Protein AF-A0A2T7PNU2-F1 (afdb_monomer_lite)

InterPro domains:
  IPR025714 Methyltransferase domain [PF13383] (5-111)
  IPR026913 Probable methyltransferase-like protein 24 [PTHR32026] (2-110)

pLDDT: mean 78.38, std 17.33, range [32.5, 96.31]

Organism: Pomacea canaliculata (NCBI:txid400727)

Sequence (119 aa):
MGNWLVCFDDNLVPQNNCLVYSFGIDYDFRFADAMAAIGCTVYSFDPSMLDTADHKRGDRVFFKRIGISDNDDDYFVPSVDEYDEQRPAVNGWPKRRLQTILDLLGHRKVRTTVTCTDL

Radius of gyration: 14.64 Å; chains: 1; bounding box: 34×33×43 Å

Structure (mmCIF, N/CA/C/O backbone):
data_AF-A0A2T7PNU2-F1
#
_entry.id   AF-A0A2T7PNU2-F1
#
loop_
_atom_site.group_PDB
_atom_site.id
_atom_site.type_symbol
_atom_site.label_atom_id
_atom_site.label_alt_id
_atom_site.label_comp_id
_atom_site.label_asym_id
_atom_site.label_entity_id
_atom_site.label_seq_id
_atom_site.pdbx_PDB_ins_code
_atom_site.Cartn_x
_atom_site.Cartn_y
_atom_site.Cartn_z
_atom_site.occupancy
_atom_site.B_iso_or_equiv
_atom_site.auth_seq_id
_atom_site.auth_comp_id
_atom_site.auth_asym_id
_atom_site.auth_atom_id
_atom_site.pdbx_PDB_model_num
ATOM 1 N N . MET A 1 1 ? 4.154 -18.481 1.451 1.00 32.50 1 MET A N 1
ATOM 2 C CA . MET A 1 1 ? 3.067 -18.933 2.362 1.00 32.50 1 MET A CA 1
ATOM 3 C C . MET A 1 1 ? 3.319 -18.347 3.754 1.00 32.50 1 MET A C 1
ATOM 5 O O . MET A 1 1 ? 4.088 -18.935 4.503 1.00 32.50 1 MET A O 1
ATOM 9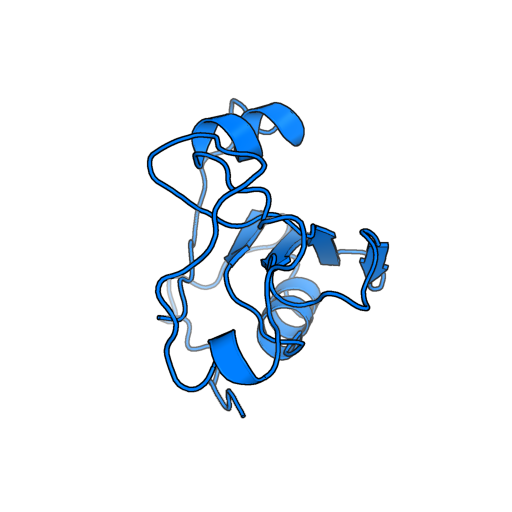 N N . GLY A 1 2 ? 2.730 -17.197 4.106 1.00 36.25 2 GLY A N 1
ATOM 10 C CA . GLY A 1 2 ? 2.990 -16.506 5.384 1.00 36.25 2 GLY A CA 1
ATOM 11 C C . GLY A 1 2 ? 1.991 -16.870 6.483 1.00 36.25 2 GLY A C 1
ATOM 12 O O . GLY A 1 2 ? 1.013 -16.169 6.694 1.00 36.25 2 GLY A O 1
ATOM 13 N N . ASN A 1 3 ? 2.123 -18.021 7.145 1.00 37.25 3 ASN A N 1
ATOM 14 C CA . ASN A 1 3 ? 1.156 -18.463 8.164 1.00 37.25 3 ASN A CA 1
ATOM 15 C C . ASN A 1 3 ? 1.449 -17.854 9.548 1.00 37.25 3 ASN A C 1
ATOM 17 O O . ASN A 1 3 ? 1.756 -18.577 10.493 1.00 37.25 3 ASN A O 1
ATOM 21 N N . TRP A 1 4 ? 1.381 -16.528 9.660 1.00 50.06 4 TRP A N 1
ATOM 22 C CA . TRP A 1 4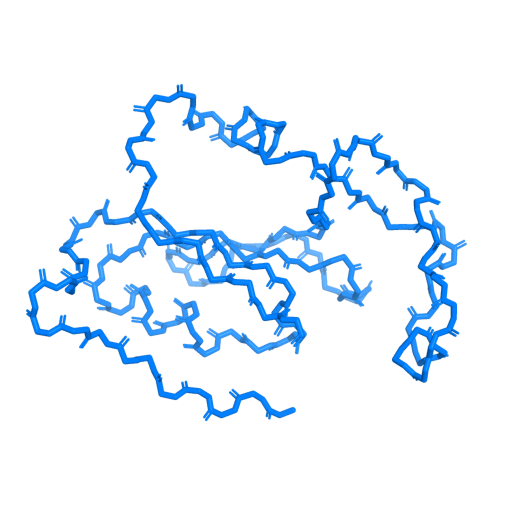 ? 1.640 -15.831 10.918 1.00 50.06 4 TRP A CA 1
ATOM 23 C C . TRP A 1 4 ? 0.340 -15.624 11.696 1.00 50.06 4 TRP A C 1
ATOM 25 O O . TRP A 1 4 ? -0.571 -14.922 11.255 1.00 50.06 4 TRP A O 1
ATOM 35 N N . LEU A 1 5 ? 0.248 -16.259 12.868 1.00 49.66 5 LEU A N 1
ATOM 36 C CA . LEU A 1 5 ? -0.734 -15.880 13.879 1.00 49.66 5 LEU A CA 1
ATOM 37 C C . LEU A 1 5 ? -0.442 -14.435 14.278 1.00 49.66 5 LEU A C 1
ATOM 39 O O . LEU A 1 5 ? 0.674 -14.119 14.687 1.00 49.66 5 LEU A O 1
ATOM 43 N N . VAL A 1 6 ? -1.439 -13.562 14.147 1.00 56.44 6 VAL A N 1
ATOM 44 C CA . VAL A 1 6 ? -1.345 -12.201 14.671 1.00 56.44 6 VAL A CA 1
ATOM 45 C C . VAL A 1 6 ? -1.330 -12.301 16.194 1.00 56.44 6 VAL A C 1
ATOM 47 O O . VAL A 1 6 ? -2.374 -12.420 16.831 1.00 56.44 6 VAL A O 1
ATOM 50 N N . CYS A 1 7 ? -0.133 -12.338 16.770 1.00 56.94 7 CYS A N 1
ATOM 51 C CA . CYS A 1 7 ? 0.064 -12.347 18.209 1.00 56.94 7 CYS A CA 1
ATOM 52 C C . CYS A 1 7 ? 0.066 -10.903 18.704 1.00 56.94 7 CYS A C 1
ATOM 54 O O . CYS A 1 7 ? 0.947 -10.118 18.356 1.00 56.94 7 CYS A O 1
ATOM 56 N N . PHE A 1 8 ? -0.916 -10.562 19.528 1.00 59.12 8 PHE A N 1
ATOM 57 C CA . PHE A 1 8 ? -0.878 -9.352 20.334 1.00 59.12 8 PHE A CA 1
ATOM 58 C C . PHE A 1 8 ? -0.526 -9.761 21.756 1.00 59.12 8 PHE A C 1
ATOM 60 O O . PHE A 1 8 ? -1.130 -10.695 22.282 1.00 59.12 8 PHE A O 1
ATOM 67 N N . ASP A 1 9 ? 0.398 -9.053 22.396 1.00 56.34 9 ASP A N 1
ATOM 68 C CA . ASP A 1 9 ? 0.477 -9.123 23.852 1.00 56.34 9 ASP A CA 1
ATOM 69 C C . ASP A 1 9 ? -0.845 -8.593 24.430 1.00 56.34 9 ASP A C 1
ATOM 71 O O . ASP A 1 9 ? -1.392 -7.614 23.912 1.00 56.34 9 ASP A O 1
ATOM 75 N N . ASP A 1 10 ? -1.354 -9.200 25.506 1.00 54.41 10 ASP A N 1
ATOM 76 C CA . ASP A 1 10 ? -2.696 -8.930 26.062 1.00 54.41 10 ASP A CA 1
ATOM 77 C C . ASP A 1 10 ? -2.980 -7.436 26.341 1.00 54.41 10 ASP A C 1
ATOM 79 O O . ASP A 1 10 ? -4.129 -6.998 26.341 1.00 54.41 10 ASP A O 1
ATOM 83 N N . ASN A 1 11 ? -1.932 -6.628 26.538 1.00 55.88 11 ASN A N 1
ATOM 84 C CA . ASN A 1 11 ? -2.018 -5.187 26.806 1.00 55.88 11 ASN A CA 1
ATOM 85 C C . ASN A 1 11 ? -1.745 -4.290 25.582 1.00 55.88 11 ASN A C 1
ATOM 87 O O . ASN A 1 11 ? -1.774 -3.065 25.704 1.00 55.88 11 ASN A O 1
ATOM 91 N N . LEU A 1 12 ? -1.447 -4.873 24.420 1.00 60.03 12 LEU A N 1
ATOM 92 C CA . LEU A 1 12 ? -1.071 -4.175 23.186 1.00 60.03 12 LEU A CA 1
ATOM 93 C C . LEU A 1 12 ? -2.055 -4.419 22.037 1.00 60.03 12 LEU A C 1
ATOM 95 O O . LEU A 1 12 ? -1.781 -4.008 20.910 1.00 60.03 12 LEU A O 1
ATOM 99 N N . VAL A 1 13 ? -3.208 -5.040 22.312 1.00 63.69 13 VAL A N 1
ATOM 100 C CA . VAL A 1 13 ? -4.284 -5.187 21.327 1.00 63.69 13 VAL A CA 1
ATOM 101 C C . VAL A 1 13 ? -4.754 -3.792 20.896 1.00 63.69 13 VAL A C 1
ATOM 103 O O . VAL A 1 13 ? -5.261 -3.028 21.727 1.00 63.69 13 VAL A O 1
ATOM 106 N N . PRO A 1 14 ? -4.610 -3.426 19.611 1.00 66.12 14 PRO A N 1
ATOM 107 C CA . PRO A 1 14 ? -5.084 -2.142 19.124 1.00 66.12 14 PRO A CA 1
ATOM 108 C C . PRO A 1 14 ? -6.600 -2.047 19.299 1.00 66.12 14 PRO A C 1
ATOM 110 O O . PRO A 1 14 ? -7.342 -2.941 18.897 1.00 66.12 14 PRO A O 1
ATOM 113 N N . GLN A 1 15 ? -7.069 -0.960 19.908 1.00 66.19 15 GLN A N 1
ATOM 114 C CA . GLN A 1 15 ? -8.502 -0.697 20.018 1.00 66.19 15 GLN A CA 1
ATOM 115 C C . GLN A 1 15 ? -9.070 -0.153 18.698 1.00 66.19 15 GLN A C 1
ATOM 117 O O . GLN A 1 15 ? -8.323 0.279 17.820 1.00 66.19 15 GLN A O 1
ATOM 122 N N . ASN A 1 16 ? -10.404 -0.140 18.579 1.00 67.50 16 ASN A N 1
ATOM 123 C CA . ASN A 1 16 ? -11.133 0.440 17.445 1.00 67.50 16 ASN A CA 1
ATOM 124 C C . ASN A 1 16 ? -10.536 1.786 16.979 1.00 67.50 16 ASN A C 1
ATOM 126 O O . ASN A 1 16 ? -10.186 2.630 17.804 1.00 67.50 16 ASN A O 1
ATOM 130 N N . ASN A 1 17 ? -10.499 2.006 15.657 1.00 77.00 17 ASN A N 1
ATOM 131 C CA . ASN A 1 17 ? -9.884 3.164 14.980 1.00 77.00 17 ASN A CA 1
ATOM 132 C C . ASN A 1 17 ? -8.341 3.186 14.963 1.00 77.00 17 ASN A C 1
ATOM 134 O O . ASN A 1 17 ? -7.736 4.243 14.783 1.00 77.00 17 ASN A O 1
ATOM 138 N N . CYS A 1 18 ? -7.696 2.030 15.099 1.00 83.12 18 CYS A N 1
ATOM 139 C CA . CYS A 1 18 ? -6.273 1.857 14.808 1.00 83.12 18 CYS A CA 1
ATOM 140 C C . CYS A 1 18 ? -5.953 2.067 13.319 1.00 83.12 18 CYS A C 1
ATOM 142 O O . CYS A 1 18 ? -6.773 1.794 12.441 1.00 83.12 18 CYS A O 1
ATOM 144 N N . LEU A 1 19 ? -4.740 2.544 13.041 1.00 85.88 19 LEU A N 1
ATOM 145 C CA . LEU A 1 19 ? -4.213 2.756 11.696 1.00 85.88 19 LEU A CA 1
ATOM 146 C C . LEU A 1 19 ? -2.942 1.926 11.530 1.00 85.88 19 LEU A C 1
ATOM 148 O O . LEU A 1 19 ? -1.988 2.123 12.279 1.00 85.88 19 LEU A O 1
ATOM 152 N N . VAL A 1 20 ? -2.944 1.018 10.559 1.00 88.12 20 VAL A N 1
ATOM 153 C CA . VAL A 1 20 ? -1.890 0.016 10.364 1.00 88.12 20 VAL A CA 1
ATOM 154 C C . VAL A 1 20 ? -1.265 0.188 8.987 1.00 88.12 20 VAL A C 1
ATOM 156 O O . VAL A 1 20 ? -1.980 0.357 7.999 1.00 88.12 20 VAL A O 1
ATOM 159 N N . TYR A 1 21 ? 0.061 0.098 8.926 1.00 89.38 21 TYR A N 1
ATOM 160 C CA . TYR A 1 21 ? 0.822 0.040 7.679 1.00 89.38 21 TYR A CA 1
ATOM 161 C C . TYR A 1 21 ? 1.517 -1.320 7.602 1.00 89.38 21 TYR A C 1
ATOM 163 O O . TYR A 1 21 ? 2.264 -1.680 8.513 1.00 89.38 21 TYR A O 1
ATOM 171 N N . SER A 1 22 ? 1.245 -2.073 6.543 1.00 90.69 22 SER A N 1
ATOM 172 C CA . SER A 1 22 ? 1.756 -3.429 6.322 1.00 90.69 22 SER A CA 1
ATOM 173 C C . SER A 1 22 ? 2.497 -3.460 4.989 1.00 90.69 22 SER A C 1
ATOM 175 O O . SER A 1 22 ? 1.908 -3.142 3.960 1.00 90.69 22 SER A O 1
ATOM 177 N N . PHE A 1 23 ? 3.790 -3.777 5.012 1.00 91.62 23 PHE A N 1
ATOM 178 C CA . PHE A 1 23 ? 4.672 -3.734 3.840 1.00 91.62 23 PHE A CA 1
ATOM 179 C C . PHE A 1 23 ? 5.139 -5.141 3.464 1.00 91.62 23 PHE A C 1
ATOM 181 O O . PHE A 1 23 ? 5.431 -5.923 4.361 1.00 91.62 23 PHE A O 1
ATOM 188 N N . GLY A 1 24 ? 5.255 -5.423 2.163 1.00 89.12 24 GLY A N 1
ATOM 189 C CA . GLY A 1 24 ? 5.746 -6.704 1.644 1.00 89.12 24 GLY A CA 1
ATOM 190 C C . GLY A 1 24 ? 4.730 -7.837 1.778 1.00 89.12 24 GLY A C 1
ATOM 191 O O . GLY A 1 24 ? 5.074 -8.919 2.233 1.00 89.12 24 GLY A O 1
ATOM 192 N N . ILE A 1 25 ? 3.459 -7.578 1.451 1.00 89.62 25 ILE A N 1
ATOM 193 C CA . ILE A 1 25 ? 2.385 -8.541 1.728 1.00 89.62 25 ILE A CA 1
ATOM 194 C C . ILE A 1 25 ? 2.397 -9.787 0.829 1.00 89.62 25 ILE A C 1
ATOM 196 O O . ILE A 1 25 ? 1.721 -10.748 1.168 1.00 89.62 25 ILE A O 1
ATOM 200 N N . ASP A 1 26 ? 3.071 -9.773 -0.325 1.00 89.50 26 ASP A N 1
ATOM 201 C CA . ASP A 1 26 ? 3.144 -10.877 -1.298 1.00 89.50 26 ASP A CA 1
ATOM 202 C C . ASP A 1 26 ? 1.794 -11.592 -1.515 1.00 89.50 26 ASP A C 1
ATOM 204 O O . ASP A 1 26 ? 1.645 -12.797 -1.313 1.00 89.50 26 ASP A O 1
ATOM 208 N N . TYR A 1 27 ? 0.760 -10.831 -1.897 1.00 90.19 27 TYR A N 1
ATOM 209 C CA . TYR A 1 27 ? -0.617 -11.320 -2.102 1.00 90.19 27 TYR A CA 1
ATOM 210 C C . TYR A 1 27 ? -1.329 -11.870 -0.849 1.00 90.19 27 TYR A C 1
ATOM 212 O O . TYR A 1 27 ? -2.493 -12.278 -0.928 1.00 90.19 27 TYR A O 1
ATOM 220 N N . ASP A 1 28 ? -0.688 -11.851 0.317 1.00 90.88 28 ASP A N 1
ATOM 221 C CA . ASP A 1 28 ? -1.221 -12.355 1.574 1.00 90.88 28 ASP A CA 1
ATOM 222 C C . ASP A 1 28 ? -1.877 -11.246 2.403 1.00 90.88 28 ASP A C 1
ATOM 224 O O . ASP A 1 28 ? -1.268 -10.546 3.210 1.00 90.88 28 ASP A O 1
ATOM 228 N N . PHE A 1 29 ? -3.189 -11.106 2.235 1.00 90.50 29 PHE A N 1
ATOM 229 C CA . PHE A 1 29 ? -3.980 -10.121 2.973 1.00 90.50 29 PHE A CA 1
ATOM 230 C C . PHE A 1 29 ? -4.429 -10.598 4.359 1.00 90.50 29 PHE A C 1
ATOM 232 O O . PHE A 1 29 ? -5.167 -9.874 5.023 1.00 90.50 29 PHE A O 1
ATOM 239 N N . ARG A 1 30 ? -4.025 -11.783 4.837 1.00 89.19 30 ARG A N 1
ATOM 240 C CA . ARG A 1 30 ? -4.586 -12.354 6.078 1.00 89.19 30 ARG A CA 1
ATOM 241 C C . ARG A 1 30 ? -4.328 -11.493 7.309 1.00 89.19 30 ARG A C 1
ATOM 243 O O . ARG A 1 30 ? -5.236 -11.323 8.119 1.00 89.19 30 ARG A O 1
ATOM 250 N N . PHE A 1 31 ? -3.133 -10.911 7.426 1.00 86.50 31 PHE A N 1
ATOM 251 C CA . PHE A 1 31 ? -2.828 -9.956 8.494 1.00 86.50 31 PHE A CA 1
ATOM 252 C C . PHE A 1 31 ? -3.741 -8.726 8.406 1.00 86.50 31 PHE A C 1
ATOM 254 O O . PHE A 1 31 ? -4.385 -8.353 9.384 1.00 86.50 31 PHE A O 1
ATOM 261 N N . ALA A 1 32 ? -3.858 -8.130 7.218 1.00 89.38 32 ALA A N 1
ATOM 262 C CA . ALA A 1 32 ? -4.691 -6.952 7.003 1.00 89.38 32 ALA A CA 1
ATOM 263 C C . ALA A 1 32 ? -6.178 -7.224 7.283 1.00 89.38 32 ALA A C 1
ATOM 265 O O . ALA A 1 32 ? -6.837 -6.429 7.953 1.00 89.38 32 ALA A O 1
ATOM 266 N N . ASP A 1 33 ? -6.688 -8.369 6.831 1.00 90.94 33 ASP A N 1
ATOM 267 C CA . ASP A 1 33 ? -8.066 -8.802 7.047 1.00 90.94 33 ASP A CA 1
ATOM 268 C C . ASP A 1 33 ? -8.331 -9.035 8.554 1.00 90.94 33 ASP A C 1
ATOM 270 O O . ASP A 1 33 ? -9.369 -8.614 9.072 1.00 90.94 33 ASP A O 1
ATOM 274 N N . ALA A 1 34 ? -7.371 -9.606 9.296 1.00 88.06 34 ALA A N 1
ATOM 275 C CA . ALA A 1 34 ? -7.464 -9.774 10.750 1.00 88.06 34 ALA A CA 1
ATOM 276 C C . ALA A 1 34 ? -7.473 -8.428 11.503 1.00 88.06 34 ALA A C 1
ATOM 278 O O . ALA A 1 34 ? -8.315 -8.212 12.377 1.00 88.06 34 ALA A O 1
ATOM 279 N N . MET A 1 35 ? -6.595 -7.489 11.133 1.00 86.56 35 MET A N 1
ATOM 280 C CA . MET A 1 35 ? -6.564 -6.140 11.718 1.00 86.56 35 MET A CA 1
ATOM 281 C C . MET A 1 35 ? -7.849 -5.354 11.409 1.00 86.56 35 MET A C 1
ATOM 283 O O . MET A 1 35 ? -8.375 -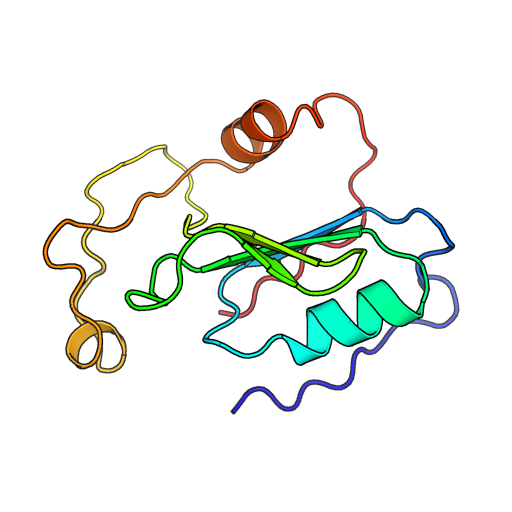4.628 12.257 1.00 86.56 35 MET A O 1
ATOM 287 N N . ALA A 1 36 ? -8.400 -5.515 10.206 1.00 90.12 36 ALA A N 1
ATOM 288 C CA . ALA A 1 36 ? -9.665 -4.900 9.821 1.00 90.12 36 ALA A CA 1
ATOM 289 C C . ALA A 1 36 ? -10.847 -5.432 10.649 1.00 90.12 36 ALA A C 1
ATOM 291 O O . ALA A 1 36 ? -11.714 -4.644 11.059 1.00 90.12 36 ALA A O 1
ATOM 292 N N . ALA A 1 37 ? -10.856 -6.741 10.933 1.00 89.06 37 ALA A N 1
ATOM 293 C CA . ALA A 1 37 ? -11.881 -7.403 11.738 1.00 89.06 37 ALA A CA 1
ATOM 294 C C . ALA A 1 37 ? -11.935 -6.880 13.184 1.00 89.06 37 ALA A C 1
ATOM 296 O O . ALA A 1 37 ? -13.023 -6.787 13.750 1.00 89.06 37 ALA A O 1
ATOM 297 N N . ILE A 1 38 ? -10.797 -6.473 13.759 1.00 86.81 38 ILE A N 1
ATOM 298 C CA . ILE A 1 38 ? -10.737 -5.928 15.127 1.00 86.81 38 ILE A CA 1
ATOM 299 C C . ILE A 1 38 ? -10.969 -4.415 15.224 1.00 86.81 38 ILE A C 1
ATOM 301 O O . ILE A 1 38 ? -10.989 -3.889 16.333 1.00 86.81 38 ILE A O 1
ATOM 305 N N . GLY A 1 39 ? -11.147 -3.694 14.110 1.00 87.94 39 GLY A N 1
ATOM 306 C CA . GLY A 1 39 ? -11.393 -2.246 14.177 1.00 87.94 39 GLY A CA 1
ATOM 307 C C . GLY A 1 39 ? -10.477 -1.351 13.354 1.00 87.94 39 GLY 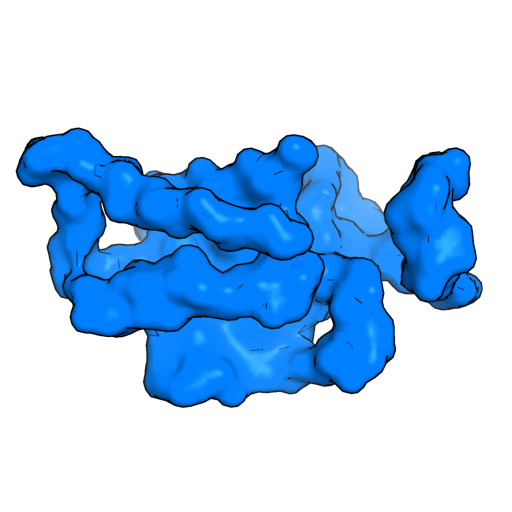A C 1
ATOM 308 O O . GLY A 1 39 ? -10.766 -0.155 13.259 1.00 87.94 39 GLY A O 1
ATOM 309 N N . CYS A 1 40 ? -9.379 -1.873 12.804 1.00 88.31 40 CYS A N 1
ATOM 310 C CA . CYS A 1 40 ? -8.339 -1.033 12.215 1.00 88.31 40 CYS A CA 1
ATOM 311 C C . CYS A 1 40 ? -8.620 -0.666 10.762 1.00 88.31 40 CYS A C 1
ATOM 313 O O . CYS A 1 40 ? -9.177 -1.450 10.000 1.00 88.31 40 CYS A O 1
ATOM 315 N N . THR A 1 41 ? -8.140 0.508 10.362 1.00 91.38 41 THR A N 1
ATOM 316 C CA . THR A 1 41 ? -7.883 0.829 8.958 1.00 91.38 41 THR A CA 1
ATOM 317 C C . THR A 1 41 ? -6.474 0.372 8.604 1.00 91.38 41 THR A C 1
ATOM 319 O O . THR A 1 41 ? -5.519 0.749 9.284 1.00 9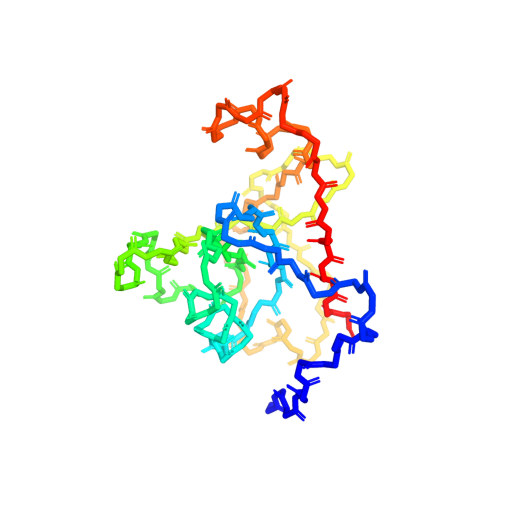1.38 41 THR A O 1
ATOM 322 N N . VAL A 1 42 ? -6.331 -0.422 7.548 1.00 92.19 42 VAL A N 1
ATOM 323 C CA . VAL A 1 42 ? -5.052 -1.005 7.134 1.00 92.19 42 VAL A CA 1
ATOM 324 C C . VAL A 1 42 ? -4.677 -0.511 5.748 1.00 92.19 42 VAL A C 1
ATOM 326 O O . VAL A 1 42 ? -5.478 -0.585 4.817 1.00 92.19 42 VAL A O 1
ATOM 329 N N . TYR A 1 43 ? -3.443 -0.047 5.608 1.00 93.88 43 TYR A N 1
ATOM 330 C CA . TYR A 1 43 ? -2.810 0.223 4.328 1.00 93.88 43 TYR A CA 1
ATOM 331 C C . TYR A 1 43 ? -1.742 -0.839 4.081 1.00 93.88 43 TYR A C 1
ATOM 333 O O . TYR A 1 43 ? -0.768 -0.939 4.828 1.00 93.88 43 TYR A O 1
ATOM 341 N N . SER A 1 44 ? -1.959 -1.645 3.052 1.00 94.69 44 SER A N 1
ATOM 342 C CA . SER A 1 44 ? -1.080 -2.716 2.609 1.00 94.69 44 SER A CA 1
ATOM 343 C C . SER A 1 44 ? -0.280 -2.267 1.394 1.00 94.69 44 SER A C 1
ATOM 345 O O . SER A 1 44 ? -0.832 -1.672 0.466 1.00 94.69 44 SER A O 1
ATOM 347 N N . PHE A 1 45 ? 1.011 -2.568 1.396 1.00 94.44 45 PHE A N 1
ATOM 348 C CA . PHE A 1 45 ? 1.976 -2.062 0.435 1.00 94.44 45 PHE A CA 1
ATOM 349 C C . PHE A 1 45 ? 2.818 -3.198 -0.115 1.00 94.44 45 PHE A C 1
ATOM 351 O O . PHE A 1 45 ? 3.455 -3.911 0.654 1.00 94.44 45 PHE A O 1
ATOM 358 N N . ASP A 1 46 ? 2.854 -3.345 -1.433 1.00 92.50 46 ASP A N 1
ATOM 359 C CA . ASP A 1 46 ? 3.788 -4.266 -2.073 1.00 92.50 46 ASP A CA 1
ATOM 360 C C . ASP A 1 46 ? 4.038 -3.854 -3.532 1.00 92.50 46 ASP A C 1
ATOM 362 O O . ASP A 1 46 ? 3.095 -3.820 -4.330 1.00 92.50 46 ASP A O 1
ATOM 366 N N . PRO A 1 47 ? 5.279 -3.510 -3.912 1.00 91.62 47 PRO A N 1
ATOM 367 C CA . PRO A 1 47 ? 5.590 -3.148 -5.287 1.00 91.62 47 PRO A CA 1
ATOM 368 C C . PRO A 1 47 ? 5.690 -4.358 -6.234 1.00 91.62 47 PRO A C 1
ATOM 370 O O . PRO A 1 47 ? 5.543 -4.184 -7.445 1.00 91.62 47 PRO A O 1
ATOM 373 N N . SER A 1 48 ? 5.896 -5.568 -5.703 1.00 87.62 48 SER A N 1
ATOM 374 C CA . SER A 1 48 ? 6.089 -6.810 -6.460 1.00 87.62 48 SER A CA 1
ATOM 375 C C . SER A 1 48 ? 4.783 -7.424 -6.978 1.00 87.62 48 SER A C 1
ATOM 377 O O . SER A 1 48 ? 4.810 -8.274 -7.868 1.00 87.62 48 SER A O 1
ATOM 379 N N . MET A 1 49 ? 3.621 -6.961 -6.500 1.00 89.81 49 MET A N 1
ATOM 380 C CA . MET A 1 49 ? 2.302 -7.417 -6.964 1.00 89.81 49 MET A CA 1
ATOM 381 C C . MET A 1 49 ? 1.921 -6.798 -8.326 1.00 89.81 49 MET A C 1
ATOM 383 O O . MET A 1 49 ? 1.009 -5.971 -8.444 1.00 89.81 49 MET A O 1
ATOM 387 N N . LEU A 1 50 ? 2.663 -7.168 -9.377 1.00 86.75 50 LEU A N 1
ATOM 388 C CA . LEU A 1 50 ? 2.667 -6.514 -10.695 1.00 86.75 50 LEU A CA 1
ATOM 389 C C . LEU A 1 50 ? 1.336 -6.587 -11.465 1.00 86.75 50 LEU A C 1
ATOM 391 O O . LEU A 1 50 ? 1.065 -5.739 -12.320 1.00 86.75 50 LEU A O 1
ATOM 395 N N . ASP A 1 51 ? 0.474 -7.539 -11.143 1.00 89.06 51 ASP A N 1
ATOM 396 C CA . ASP A 1 51 ? -0.855 -7.740 -11.734 1.00 89.06 51 ASP A CA 1
ATOM 397 C C . ASP A 1 51 ? -1.992 -7.081 -10.927 1.00 89.06 51 ASP A C 1
ATOM 399 O O . ASP A 1 51 ? -3.138 -7.055 -11.371 1.00 89.06 51 ASP A O 1
ATOM 403 N N . THR A 1 52 ? -1.687 -6.500 -9.763 1.00 89.75 52 THR A N 1
ATOM 404 C CA . THR A 1 52 ? -2.692 -5.965 -8.837 1.00 89.75 52 THR A CA 1
ATOM 405 C C . THR A 1 52 ? -2.633 -4.442 -8.781 1.00 89.75 52 THR A C 1
ATOM 407 O O . THR A 1 52 ? -1.653 -3.862 -8.311 1.00 89.75 52 THR A O 1
ATOM 410 N N . ALA A 1 53 ? -3.649 -3.762 -9.310 1.00 92.62 53 ALA A N 1
ATOM 411 C CA . ALA A 1 53 ? -3.735 -2.303 -9.235 1.00 92.62 53 ALA A CA 1
ATOM 412 C C . ALA A 1 53 ? -4.051 -1.836 -7.804 1.00 92.62 53 ALA A C 1
ATOM 414 O O . ALA A 1 53 ? -4.609 -2.592 -7.006 1.00 92.62 53 ALA A O 1
ATOM 415 N N . ASP A 1 54 ? -3.745 -0.575 -7.498 1.00 94.88 54 ASP A N 1
ATOM 416 C CA . ASP A 1 54 ? -4.229 0.091 -6.288 1.00 94.88 54 ASP A CA 1
ATOM 417 C C . ASP A 1 54 ? -5.743 -0.091 -6.155 1.00 94.88 54 ASP A C 1
ATOM 419 O O . ASP A 1 54 ? -6.508 0.269 -7.053 1.00 94.88 54 ASP A O 1
ATOM 423 N N . HIS A 1 55 ? -6.193 -0.626 -5.025 1.00 95.38 55 HIS A N 1
ATOM 424 C CA . HIS A 1 55 ? -7.611 -0.878 -4.813 1.00 95.38 55 HIS A CA 1
ATOM 425 C C . HIS A 1 55 ? -7.975 -0.865 -3.334 1.00 95.38 55 HIS A C 1
ATOM 427 O O . HIS A 1 55 ? -7.133 -0.957 -2.440 1.00 95.38 55 HIS A O 1
ATOM 433 N N . LYS A 1 56 ? -9.276 -0.751 -3.083 1.00 95.69 56 LYS A N 1
ATOM 434 C CA . LYS A 1 56 ? -9.855 -0.981 -1.767 1.00 95.69 56 LYS A CA 1
ATOM 435 C C . LYS A 1 56 ? -10.296 -2.440 -1.681 1.00 95.69 56 LYS A C 1
ATOM 437 O O . LYS A 1 56 ? -11.008 -2.916 -2.565 1.00 95.69 56 LYS A O 1
ATOM 442 N N . ARG A 1 57 ? -9.899 -3.132 -0.618 1.00 91.12 57 ARG A N 1
ATOM 443 C CA . ARG A 1 57 ? -10.307 -4.502 -0.309 1.00 91.12 57 ARG A CA 1
ATOM 444 C C . ARG A 1 57 ? -11.255 -4.463 0.891 1.00 91.12 57 ARG A C 1
ATOM 446 O O . ARG A 1 57 ? -10.852 -4.196 2.020 1.00 91.12 57 ARG A O 1
ATOM 453 N N . GLY A 1 58 ? -12.543 -4.683 0.640 1.00 88.94 58 GLY A N 1
ATOM 454 C CA . GLY A 1 58 ? -13.577 -4.522 1.666 1.00 88.94 58 GLY A CA 1
ATOM 455 C C . GLY A 1 58 ? -13.691 -3.074 2.155 1.00 88.94 58 GLY A C 1
ATOM 456 O O . GLY A 1 58 ? -13.492 -2.131 1.389 1.00 88.94 58 GLY A O 1
ATOM 457 N N . ASP A 1 59 ? -14.019 -2.884 3.434 1.00 90.50 59 ASP A N 1
ATOM 458 C CA . ASP A 1 59 ? -14.313 -1.547 3.962 1.00 90.50 59 ASP A CA 1
ATOM 459 C C . ASP A 1 59 ? -13.123 -0.810 4.567 1.00 90.50 59 ASP A C 1
ATOM 461 O O . ASP A 1 59 ? -13.126 0.425 4.581 1.00 90.50 59 ASP A O 1
ATOM 465 N N . ARG A 1 60 ? -12.115 -1.546 5.039 1.00 93.25 60 ARG A N 1
ATOM 466 C CA . ARG A 1 60 ? -11.043 -1.007 5.885 1.00 93.25 60 ARG A CA 1
ATOM 467 C C . ARG A 1 60 ? -9.626 -1.329 5.415 1.00 93.25 60 ARG A C 1
ATOM 469 O O . ARG A 1 60 ? -8.690 -0.830 6.030 1.00 93.25 60 ARG A O 1
ATOM 476 N N . VAL A 1 61 ? -9.458 -2.119 4.353 1.00 94.88 61 VAL A N 1
ATOM 477 C CA . VAL A 1 61 ? -8.138 -2.466 3.806 1.00 94.88 61 VAL A CA 1
ATOM 478 C C . VAL A 1 61 ? -7.924 -1.746 2.477 1.00 94.88 61 VAL A C 1
ATOM 480 O O . VAL A 1 61 ? -8.777 -1.768 1.587 1.00 94.88 61 VAL A O 1
ATOM 483 N N . PHE A 1 62 ? -6.773 -1.098 2.340 1.00 96.00 62 PHE A N 1
ATOM 484 C CA . PHE A 1 62 ? -6.361 -0.358 1.154 1.00 96.00 62 PHE A CA 1
ATOM 485 C C . PHE A 1 62 ? -5.043 -0.924 0.650 1.00 96.00 62 PHE A C 1
ATOM 487 O O . PHE A 1 62 ? -4.085 -0.992 1.409 1.00 96.00 62 PHE A O 1
ATOM 494 N N . PHE A 1 63 ? -4.978 -1.296 -0.622 1.00 96.31 63 PHE A N 1
ATOM 495 C CA . PHE A 1 63 ? -3.748 -1.755 -1.250 1.00 96.31 63 PHE A CA 1
ATOM 496 C C . PHE A 1 63 ? -3.111 -0.643 -2.086 1.00 96.31 63 PHE A C 1
ATOM 498 O O . PHE A 1 63 ? -3.802 0.044 -2.848 1.00 96.31 63 PHE A O 1
ATOM 505 N N . LYS A 1 64 ? -1.792 -0.496 -1.946 1.00 95.38 64 LYS A N 1
ATOM 506 C CA . LYS A 1 64 ? -0.944 0.433 -2.690 1.00 95.38 64 LYS A CA 1
ATOM 507 C C . LYS A 1 64 ? 0.275 -0.290 -3.245 1.00 95.38 64 LYS A C 1
ATOM 509 O O . LYS A 1 64 ? 1.052 -0.870 -2.491 1.00 95.38 64 LYS A O 1
ATOM 514 N N . ARG A 1 65 ? 0.502 -0.194 -4.553 1.00 93.88 65 ARG A N 1
ATOM 515 C CA . ARG A 1 65 ? 1.696 -0.763 -5.191 1.00 93.88 65 ARG A CA 1
ATOM 516 C C . ARG A 1 65 ? 2.902 0.161 -5.011 1.00 93.88 65 ARG A C 1
ATOM 518 O O . ARG A 1 65 ? 3.342 0.811 -5.953 1.00 93.88 65 ARG A O 1
ATOM 525 N N . ILE A 1 66 ? 3.386 0.276 -3.779 1.00 93.19 66 ILE A N 1
ATOM 526 C CA . ILE A 1 66 ? 4.526 1.115 -3.390 1.00 93.19 66 ILE A CA 1
ATOM 527 C C . ILE A 1 66 ? 5.401 0.307 -2.430 1.00 93.19 66 ILE A C 1
ATOM 529 O O . ILE A 1 66 ? 4.882 -0.315 -1.512 1.00 93.19 66 ILE A O 1
ATOM 533 N N . GLY A 1 67 ? 6.718 0.328 -2.615 1.00 91.12 67 GLY A N 1
ATOM 534 C CA . GLY A 1 67 ? 7.687 -0.210 -1.661 1.00 91.12 67 GLY A CA 1
ATOM 535 C C . GLY A 1 67 ? 8.126 0.819 -0.619 1.00 91.12 67 GLY A C 1
ATOM 536 O O . GLY A 1 67 ? 8.083 2.027 -0.856 1.00 91.12 67 GLY A O 1
ATOM 537 N N . ILE A 1 68 ? 8.592 0.342 0.532 1.00 91.94 68 ILE A N 1
ATOM 538 C CA . ILE A 1 68 ? 9.236 1.181 1.547 1.00 91.94 68 ILE A CA 1
ATOM 539 C C . ILE A 1 68 ? 10.753 1.221 1.307 1.00 91.94 68 ILE A C 1
ATOM 541 O O . ILE A 1 68 ? 11.359 0.203 0.986 1.00 91.94 68 ILE A O 1
ATOM 545 N N . SER A 1 69 ? 11.371 2.397 1.424 1.00 89.31 69 SER A N 1
ATOM 546 C CA . SER A 1 69 ? 12.828 2.584 1.322 1.00 89.31 69 SER A CA 1
ATOM 547 C C . SER A 1 69 ? 13.278 3.784 2.159 1.00 89.31 69 SER A C 1
ATOM 549 O O . SER A 1 69 ? 12.462 4.541 2.685 1.00 89.31 69 SER A O 1
ATOM 551 N N . ASP A 1 70 ? 14.584 3.981 2.287 1.00 89.00 70 ASP A N 1
ATOM 552 C CA . ASP A 1 70 ? 15.206 5.162 2.902 1.00 89.00 70 ASP A CA 1
ATOM 553 C C . ASP A 1 70 ? 15.225 6.396 1.975 1.00 89.00 70 ASP A C 1
ATOM 555 O O . ASP A 1 70 ? 15.435 7.527 2.423 1.00 89.00 70 ASP A O 1
ATOM 559 N N . ASN A 1 71 ? 14.923 6.200 0.693 1.00 92.31 71 ASN A N 1
ATOM 560 C CA . ASN A 1 71 ? 14.802 7.221 -0.338 1.00 92.31 71 ASN A CA 1
ATOM 561 C C . ASN A 1 71 ? 13.501 7.071 -1.149 1.00 92.31 71 ASN A C 1
ATOM 563 O O . ASN A 1 71 ? 12.846 6.031 -1.137 1.00 92.31 71 ASN A O 1
ATOM 567 N N . ASP A 1 72 ? 13.126 8.134 -1.863 1.00 93.81 72 ASP A N 1
ATOM 568 C CA . ASP A 1 72 ? 12.065 8.058 -2.869 1.00 93.81 72 ASP A CA 1
ATOM 569 C C . ASP A 1 72 ? 12.706 7.726 -4.224 1.00 93.81 72 ASP A C 1
ATOM 571 O O . ASP A 1 72 ? 13.667 8.387 -4.624 1.00 93.81 72 ASP A O 1
ATOM 575 N N . ASP A 1 73 ? 12.189 6.707 -4.906 1.00 92.00 73 ASP A N 1
ATOM 576 C CA . ASP A 1 73 ? 12.658 6.253 -6.219 1.00 92.00 73 ASP A CA 1
ATOM 577 C C . ASP A 1 73 ? 11.480 5.666 -7.004 1.00 92.00 73 ASP A C 1
ATOM 579 O O . ASP A 1 73 ? 10.645 4.973 -6.432 1.00 92.00 73 ASP A O 1
ATOM 583 N N . ASP A 1 74 ? 11.382 5.951 -8.296 1.00 90.31 74 ASP A N 1
ATOM 584 C CA . ASP A 1 74 ? 10.341 5.401 -9.173 1.00 90.31 74 ASP A CA 1
ATOM 585 C C . ASP A 1 74 ? 10.813 4.188 -9.974 1.00 90.31 74 ASP A C 1
ATOM 587 O O . ASP A 1 74 ? 9.986 3.444 -10.497 1.00 90.31 74 ASP A O 1
ATOM 591 N N . TYR A 1 75 ? 12.126 3.972 -10.044 1.00 87.69 75 TYR A N 1
ATOM 592 C CA . TYR A 1 75 ? 12.750 3.030 -10.966 1.00 87.69 75 TYR A CA 1
ATOM 593 C C . TYR A 1 75 ? 13.655 2.032 -10.250 1.00 87.69 75 TYR A C 1
ATOM 595 O O . TYR A 1 75 ? 14.579 1.487 -10.854 1.00 87.69 75 TYR A O 1
ATOM 603 N N . PHE A 1 76 ? 13.408 1.779 -8.964 1.00 84.88 76 PHE A N 1
ATOM 604 C CA . PHE A 1 76 ? 14.244 0.854 -8.219 1.00 84.88 76 PHE A CA 1
ATOM 605 C C . PHE A 1 76 ? 14.131 -0.553 -8.795 1.00 84.88 76 PHE A C 1
ATOM 607 O O . PHE A 1 76 ? 13.048 -1.135 -8.832 1.00 84.88 76 PHE A O 1
ATOM 614 N N . VAL A 1 77 ? 15.266 -1.104 -9.206 1.00 82.25 77 VAL A N 1
ATOM 615 C CA . VAL A 1 77 ? 15.382 -2.502 -9.608 1.00 82.25 77 VAL A CA 1
ATOM 616 C C . VAL A 1 77 ? 16.064 -3.230 -8.451 1.00 82.25 77 VAL A C 1
ATOM 618 O O . VAL A 1 77 ? 17.208 -2.888 -8.131 1.00 82.25 77 VAL A O 1
ATOM 621 N N . PRO A 1 78 ? 15.375 -4.163 -7.774 1.00 74.31 78 PRO A N 1
ATOM 622 C CA . PRO A 1 78 ? 15.978 -4.930 -6.695 1.00 74.31 78 PRO A CA 1
ATOM 623 C C . PRO A 1 78 ? 17.116 -5.813 -7.235 1.00 74.31 78 PRO A C 1
ATOM 625 O O . PRO A 1 78 ? 17.175 -6.145 -8.424 1.00 74.31 78 PRO A O 1
ATOM 628 N N . SER A 1 79 ? 18.099 -6.100 -6.379 1.00 68.88 79 SER A N 1
ATOM 629 C CA . SER A 1 79 ? 19.211 -6.977 -6.736 1.00 68.88 79 SER A CA 1
ATOM 630 C C . SER A 1 79 ? 18.679 -8.389 -6.908 1.00 68.88 79 SER A C 1
ATOM 632 O O . SER A 1 79 ? 18.235 -8.961 -5.923 1.00 68.88 79 SER A O 1
ATOM 634 N N . VAL A 1 80 ? 18.782 -8.921 -8.126 1.00 62.53 80 VAL A N 1
ATOM 635 C CA . VAL A 1 80 ? 18.208 -10.212 -8.520 1.00 62.53 80 VAL A CA 1
ATOM 636 C C . VAL A 1 80 ? 18.534 -11.307 -7.498 1.00 62.53 80 VAL A C 1
ATOM 638 O O . VAL A 1 80 ? 19.667 -11.789 -7.430 1.00 62.53 80 VAL A O 1
ATOM 641 N N . ASP A 1 81 ? 17.545 -11.671 -6.694 1.00 63.56 81 ASP A N 1
ATOM 642 C CA . ASP A 1 81 ? 17.487 -12.925 -5.957 1.00 63.56 81 ASP A CA 1
ATOM 643 C C . ASP A 1 81 ? 16.411 -13.835 -6.584 1.00 63.56 81 ASP A C 1
ATOM 645 O O . ASP A 1 81 ? 15.721 -13.452 -7.532 1.00 63.56 81 ASP A O 1
ATOM 649 N N . GLU A 1 82 ? 16.278 -15.073 -6.099 1.00 53.56 82 GLU A N 1
ATOM 650 C CA . GLU A 1 82 ? 15.329 -16.057 -6.652 1.00 53.56 82 GLU A CA 1
ATOM 651 C C . GLU A 1 82 ? 13.868 -15.550 -6.661 1.00 53.56 82 GLU A C 1
ATOM 653 O O . GLU A 1 82 ? 13.055 -16.003 -7.474 1.00 53.56 82 GLU A O 1
ATOM 658 N N . TYR A 1 83 ? 13.526 -14.597 -5.785 1.00 59.38 83 TYR A N 1
ATOM 659 C CA . TYR A 1 83 ? 12.202 -13.980 -5.716 1.00 59.38 83 TYR A CA 1
ATOM 660 C C . TYR A 1 83 ? 12.006 -12.952 -6.844 1.00 59.38 83 TYR A C 1
ATOM 662 O O . TYR A 1 83 ? 10.973 -12.958 -7.525 1.00 59.38 83 TYR A O 1
ATOM 670 N N . ASP A 1 84 ? 13.020 -12.132 -7.114 1.00 58.09 84 ASP A N 1
ATOM 671 C CA . ASP A 1 84 ? 13.006 -11.136 -8.190 1.00 58.09 84 ASP A CA 1
ATOM 672 C C . ASP A 1 84 ? 13.065 -11.745 -9.598 1.00 58.09 84 ASP A C 1
ATOM 674 O O . ASP A 1 84 ? 12.515 -11.170 -10.544 1.00 58.09 84 ASP A O 1
ATOM 678 N N . GLU A 1 85 ? 13.670 -12.928 -9.758 1.00 61.06 85 GLU A N 1
ATOM 679 C CA . GLU A 1 85 ? 13.681 -13.657 -11.038 1.00 61.06 85 GLU A CA 1
ATOM 680 C C . GLU A 1 85 ? 12.265 -14.021 -11.514 1.00 61.06 85 GLU A C 1
ATOM 682 O O . GLU A 1 85 ? 11.991 -14.045 -12.717 1.00 61.06 85 GLU A O 1
ATOM 687 N N . GLN A 1 86 ? 11.345 -14.269 -10.577 1.00 61.78 86 GLN A N 1
ATOM 688 C CA . GLN A 1 86 ? 9.966 -14.664 -10.875 1.00 61.78 86 GLN A CA 1
ATOM 689 C C . GLN A 1 86 ? 9.049 -13.462 -11.140 1.00 61.78 86 GLN A C 1
ATOM 691 O O . GLN A 1 86 ? 8.020 -13.607 -11.807 1.00 61.78 86 GLN A O 1
ATOM 696 N N . ARG A 1 87 ? 9.406 -12.270 -10.642 1.00 69.00 87 ARG A N 1
ATOM 697 C CA . ARG A 1 87 ? 8.613 -11.035 -10.769 1.00 69.00 87 ARG A CA 1
ATOM 698 C C . ARG A 1 87 ? 9.497 -9.838 -11.137 1.00 69.00 87 ARG A C 1
ATOM 700 O O . ARG A 1 87 ? 9.601 -8.886 -10.361 1.00 69.00 87 ARG A O 1
ATOM 707 N N . PRO A 1 88 ? 10.101 -9.843 -12.339 1.00 68.44 88 PRO A N 1
ATOM 708 C CA . PRO A 1 88 ? 11.065 -8.825 -12.720 1.00 68.44 88 PRO A CA 1
ATOM 709 C C . PRO A 1 88 ? 10.431 -7.432 -12.708 1.00 68.44 88 PRO A C 1
ATOM 711 O O . PRO A 1 88 ? 9.391 -7.185 -13.327 1.00 68.44 88 PRO A O 1
ATOM 714 N N . ALA A 1 89 ? 11.097 -6.492 -12.040 1.00 73.38 89 ALA A N 1
ATOM 715 C CA . ALA A 1 89 ? 10.745 -5.077 -12.023 1.00 73.38 89 ALA A CA 1
ATOM 716 C C . ALA A 1 89 ? 11.074 -4.413 -13.378 1.00 73.38 89 ALA A C 1
ATOM 718 O O . ALA A 1 89 ? 11.943 -3.549 -13.455 1.00 73.38 89 ALA A O 1
ATOM 719 N N . VAL A 1 90 ? 10.401 -4.818 -14.466 1.00 71.38 90 VAL A N 1
ATOM 720 C CA . VAL A 1 90 ? 10.725 -4.407 -15.855 1.00 71.38 90 VAL A CA 1
ATOM 721 C C . VAL A 1 90 ? 10.774 -2.883 -16.027 1.00 71.38 90 VAL A C 1
ATOM 723 O O . VAL A 1 90 ? 11.595 -2.378 -16.785 1.00 71.38 90 VAL A O 1
ATOM 726 N N . ASN A 1 91 ? 9.933 -2.151 -15.291 1.00 77.81 91 ASN A N 1
ATOM 727 C CA . ASN A 1 91 ? 9.895 -0.683 -15.284 1.00 77.81 91 ASN A CA 1
ATOM 728 C C . ASN A 1 91 ? 10.379 -0.077 -13.953 1.00 77.81 91 ASN A C 1
ATOM 730 O O . ASN A 1 91 ? 10.132 1.097 -13.691 1.00 77.81 91 ASN A O 1
ATOM 734 N N . GLY A 1 92 ? 11.036 -0.880 -13.113 1.00 83.75 92 GLY A N 1
ATOM 735 C CA . GLY A 1 92 ? 11.357 -0.549 -11.732 1.00 83.75 92 GLY A CA 1
ATOM 736 C C . GLY A 1 92 ? 10.136 -0.543 -10.807 1.00 83.75 92 GLY A C 1
ATOM 737 O O . GLY A 1 92 ? 8.978 -0.607 -11.232 1.00 83.75 92 GLY A O 1
ATOM 738 N N . TRP A 1 93 ? 10.413 -0.522 -9.511 1.00 87.56 93 TRP A N 1
ATOM 739 C CA . TRP A 1 93 ? 9.425 -0.462 -8.448 1.00 87.56 93 TRP A CA 1
ATOM 740 C C . TRP A 1 93 ? 9.386 0.938 -7.841 1.00 87.56 93 TRP A C 1
ATOM 742 O O . TRP A 1 93 ? 10.428 1.439 -7.403 1.00 87.56 93 TRP A O 1
ATOM 752 N N . PRO A 1 94 ? 8.197 1.557 -7.731 1.00 92.25 94 PRO A N 1
ATOM 753 C CA . PRO A 1 94 ? 8.070 2.790 -6.984 1.00 92.25 94 PRO A CA 1
ATOM 754 C C . PRO A 1 94 ? 8.298 2.491 -5.505 1.00 92.25 94 PRO A C 1
ATOM 756 O O . PRO A 1 94 ? 7.565 1.722 -4.883 1.00 92.25 94 PRO A O 1
ATOM 759 N N . LYS A 1 95 ? 9.308 3.126 -4.927 1.00 92.38 95 LYS A N 1
ATOM 760 C CA . LYS A 1 95 ? 9.615 3.101 -3.504 1.00 92.38 95 LYS A CA 1
ATOM 761 C C . LYS A 1 95 ? 9.553 4.492 -2.915 1.00 92.38 95 LYS A C 1
ATOM 763 O O . LYS A 1 95 ? 9.833 5.488 -3.585 1.00 92.38 95 LYS A O 1
ATOM 768 N N . ARG A 1 96 ? 9.169 4.565 -1.650 1.00 93.62 96 ARG A N 1
ATOM 769 C CA . ARG A 1 96 ? 9.023 5.819 -0.920 1.00 93.62 96 ARG A CA 1
ATOM 770 C C . ARG A 1 96 ? 9.551 5.682 0.496 1.00 93.62 96 ARG A C 1
ATOM 772 O O . ARG A 1 96 ? 9.464 4.616 1.102 1.00 93.62 96 ARG A O 1
ATOM 779 N N . ARG A 1 97 ? 10.003 6.797 1.058 1.00 92.81 97 ARG A N 1
ATOM 780 C CA . ARG A 1 97 ? 10.204 6.954 2.500 1.00 92.81 97 ARG A CA 1
ATOM 781 C C . ARG A 1 97 ? 8.885 6.847 3.232 1.00 92.81 97 ARG A C 1
ATOM 783 O O . ARG A 1 97 ? 7.854 7.303 2.736 1.00 92.81 97 ARG A O 1
ATOM 790 N N . LEU A 1 98 ? 8.949 6.377 4.477 1.00 88.81 98 LEU A N 1
ATOM 791 C CA . LEU A 1 98 ? 7.781 6.344 5.355 1.00 88.81 98 LEU A CA 1
ATOM 792 C C . LEU A 1 98 ? 7.114 7.722 5.435 1.00 88.81 98 LEU A C 1
ATOM 794 O O . LEU A 1 98 ? 5.906 7.820 5.265 1.00 88.81 98 LEU A O 1
ATOM 798 N N . GLN A 1 99 ? 7.894 8.794 5.606 1.00 87.44 99 GLN A N 1
ATOM 799 C CA . GLN A 1 99 ? 7.344 10.151 5.668 1.00 87.44 99 GLN A CA 1
ATOM 800 C C . GLN A 1 99 ? 6.580 10.529 4.392 1.00 87.44 99 GLN A C 1
ATOM 802 O O . GLN A 1 99 ? 5.482 11.071 4.479 1.00 87.44 99 GLN A O 1
ATOM 807 N N . THR A 1 100 ? 7.114 10.190 3.218 1.00 91.38 100 THR A N 1
ATOM 808 C CA . THR A 1 100 ? 6.450 10.452 1.938 1.00 91.38 100 THR A CA 1
ATOM 809 C C . THR A 1 100 ? 5.144 9.664 1.823 1.00 91.38 100 THR A C 1
ATOM 811 O O . THR A 1 100 ? 4.135 10.211 1.386 1.00 91.38 100 THR A O 1
A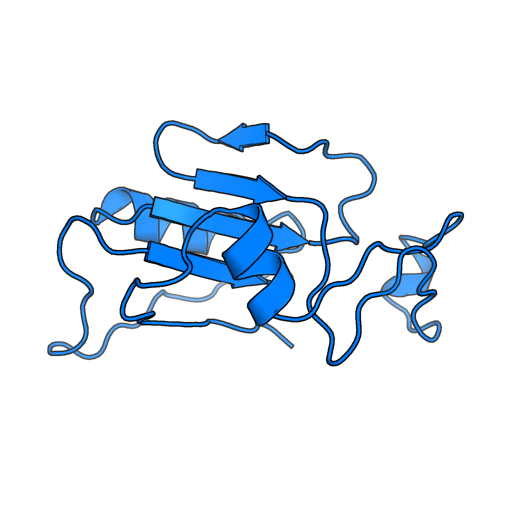TOM 814 N N . ILE A 1 101 ? 5.115 8.404 2.271 1.00 91.06 101 ILE A N 1
ATOM 815 C CA . ILE A 1 101 ? 3.887 7.591 2.311 1.00 91.06 101 ILE A CA 1
ATOM 816 C C . ILE A 1 101 ? 2.847 8.221 3.245 1.00 91.06 101 ILE A C 1
ATOM 818 O O . ILE A 1 101 ? 1.684 8.360 2.868 1.00 91.06 101 ILE A O 1
ATOM 822 N N . LEU A 1 102 ? 3.257 8.653 4.440 1.00 88.88 102 LEU A N 1
ATOM 823 C CA . LEU A 1 102 ? 2.371 9.342 5.382 1.00 88.88 102 LEU A CA 1
ATOM 824 C C . LEU A 1 102 ? 1.812 10.641 4.787 1.00 88.88 102 LEU A C 1
ATOM 826 O O . LEU A 1 102 ? 0.631 10.937 4.971 1.00 88.88 102 LEU A O 1
ATOM 830 N N . ASP A 1 103 ? 2.627 11.395 4.052 1.00 89.62 103 ASP A N 1
ATOM 831 C CA . ASP A 1 103 ? 2.216 12.634 3.391 1.00 89.62 103 ASP A CA 1
ATOM 832 C C . ASP A 1 103 ? 1.216 12.373 2.256 1.00 89.62 103 ASP A C 1
ATOM 834 O O . ASP A 1 103 ? 0.191 13.056 2.188 1.00 89.62 103 ASP A O 1
ATOM 838 N N . LEU A 1 104 ? 1.464 11.356 1.420 1.00 90.62 104 LEU A N 1
ATOM 839 C CA . LEU A 1 104 ? 0.569 10.925 0.335 1.00 90.62 104 LEU A CA 1
ATOM 840 C C . LEU A 1 104 ? -0.811 10.510 0.851 1.00 90.62 104 LEU A C 1
ATOM 842 O O . LEU A 1 104 ? -1.820 10.744 0.188 1.00 90.62 104 LEU A O 1
ATOM 846 N N . LEU A 1 105 ? -0.857 9.912 2.040 1.00 89.62 105 LEU A N 1
ATOM 847 C CA . LEU A 1 105 ? -2.095 9.491 2.691 1.00 89.62 105 LEU A CA 1
ATOM 848 C C . LEU A 1 105 ? -2.728 10.588 3.560 1.00 89.62 105 LEU A C 1
ATOM 850 O O . LEU A 1 105 ? -3.809 10.398 4.109 1.00 89.62 105 LEU A O 1
ATOM 854 N N . GLY A 1 106 ? -2.078 11.746 3.705 1.00 87.94 106 GLY A N 1
ATOM 855 C CA . GLY A 1 106 ? -2.561 12.834 4.556 1.00 87.94 106 GLY A CA 1
ATOM 856 C C . GLY A 1 106 ? -2.450 12.557 6.063 1.00 87.94 106 GLY A C 1
ATOM 857 O O . GLY A 1 106 ? -3.053 13.269 6.864 1.00 87.94 106 GLY A O 1
ATOM 858 N N . HIS A 1 107 ? -1.654 11.574 6.487 1.00 83.75 107 HIS A N 1
ATOM 859 C CA . HIS A 1 107 ? -1.553 11.096 7.872 1.00 83.75 107 HIS A CA 1
ATOM 860 C C . HIS A 1 107 ? -0.513 11.834 8.739 1.00 83.75 107 HIS A C 1
ATOM 862 O O . HIS A 1 107 ? -0.044 11.308 9.747 1.00 83.75 107 HIS A O 1
ATOM 868 N N . ARG A 1 108 ? -0.193 13.093 8.413 1.00 63.56 108 ARG A N 1
ATOM 869 C CA . ARG A 1 108 ? 0.893 13.908 9.008 1.00 63.56 108 ARG A CA 1
ATOM 870 C C . ARG A 1 108 ? 0.857 14.147 10.533 1.00 63.56 108 ARG A C 1
ATOM 872 O O . ARG A 1 108 ? 1.750 14.812 11.051 1.00 63.56 108 ARG A O 1
ATOM 879 N N . LYS A 1 109 ? -0.150 13.658 11.269 1.00 52.19 109 LYS A N 1
ATOM 880 C CA . LYS A 1 109 ? -0.320 13.887 12.723 1.00 52.19 109 LYS A CA 1
ATOM 881 C C . LYS A 1 109 ? -0.893 12.705 13.519 1.00 52.19 109 LYS A C 1
ATOM 883 O O . LYS A 1 109 ? -1.353 12.903 14.642 1.00 52.19 109 LYS A O 1
ATOM 888 N N . VAL A 1 110 ? -0.898 11.489 12.982 1.00 51.25 110 VAL A N 1
ATOM 889 C CA . VAL A 1 110 ? -1.442 10.337 13.719 1.00 51.25 110 VAL A CA 1
ATOM 890 C C . VAL A 1 110 ? -0.311 9.678 14.505 1.00 51.25 110 VAL A C 1
ATOM 892 O O . VAL A 1 110 ? 0.736 9.380 13.941 1.00 51.25 110 VAL A O 1
ATOM 895 N N . ARG A 1 111 ? -0.498 9.476 15.817 1.00 46.56 111 ARG A N 1
ATOM 896 C CA . ARG A 1 111 ? 0.355 8.590 16.625 1.00 46.56 111 ARG A CA 1
ATOM 897 C C . ARG A 1 111 ? 0.324 7.205 15.972 1.00 46.56 111 ARG A C 1
ATOM 899 O O . ARG A 1 111 ? -0.642 6.471 16.146 1.00 46.56 111 ARG A O 1
ATOM 906 N N . THR A 1 112 ? 1.334 6.884 15.175 1.00 47.56 112 THR A N 1
ATOM 907 C CA . THR A 1 112 ? 1.442 5.595 14.491 1.00 47.56 112 THR A CA 1
ATOM 908 C C . THR A 1 112 ? 1.712 4.510 15.526 1.00 47.56 112 THR A C 1
ATOM 910 O O . THR A 1 112 ? 2.633 4.634 16.332 1.00 47.56 112 THR A O 1
ATOM 913 N N . THR A 1 113 ? 0.899 3.458 15.550 1.00 50.66 113 THR A N 1
ATOM 914 C CA . THR A 1 113 ? 1.107 2.294 16.417 1.00 50.66 113 THR A CA 1
ATOM 915 C C . THR A 1 113 ? 0.980 1.040 15.558 1.00 50.66 113 THR A C 1
ATOM 917 O O . THR A 1 113 ? -0.037 0.839 14.906 1.00 50.66 113 THR A O 1
ATOM 920 N N . VAL A 1 114 ? 2.051 0.241 15.589 1.00 52.09 114 VAL A N 1
ATOM 921 C CA . VAL A 1 114 ? 2.316 -1.025 14.879 1.00 52.09 114 VAL A CA 1
ATOM 922 C C . VAL A 1 114 ? 2.674 -0.899 13.388 1.00 52.09 114 VAL A C 1
ATOM 924 O O . VAL A 1 114 ? 1.820 -0.806 12.510 1.00 52.09 114 VAL A O 1
ATOM 927 N N . THR A 1 115 ? 3.979 -0.961 13.116 1.00 51.22 115 THR A N 1
ATOM 928 C CA . THR A 1 115 ? 4.574 -1.303 11.814 1.00 51.22 115 THR A CA 1
ATOM 929 C C . THR A 1 115 ? 4.985 -2.771 11.849 1.00 51.22 115 THR A C 1
ATOM 931 O O . THR A 1 115 ? 5.812 -3.140 12.680 1.00 51.22 115 THR A O 1
ATOM 934 N N . CYS A 1 116 ? 4.420 -3.594 10.967 1.00 52.59 116 CYS A N 1
ATOM 935 C CA . CYS A 1 116 ? 4.899 -4.953 10.727 1.00 52.59 116 CYS A CA 1
ATOM 936 C C . CYS A 1 116 ? 5.661 -4.945 9.397 1.00 52.59 116 CYS A C 1
ATOM 938 O O . CYS A 1 116 ? 5.123 -4.499 8.379 1.00 52.59 116 CYS A O 1
ATOM 940 N N . THR A 1 117 ? 6.933 -5.333 9.443 1.00 45.72 117 THR A N 1
ATOM 941 C CA . THR A 1 117 ? 7.794 -5.510 8.272 1.00 45.72 117 THR A CA 1
ATOM 942 C C . THR A 1 117 ? 8.120 -6.989 8.182 1.00 45.72 117 THR A C 1
ATOM 944 O O . THR A 1 117 ? 8.840 -7.493 9.046 1.00 45.72 117 THR A O 1
ATOM 947 N N . ASP A 1 118 ? 7.586 -7.657 7.169 1.00 45.78 118 ASP A N 1
ATOM 948 C CA . ASP A 1 118 ? 7.991 -9.014 6.826 1.00 45.78 118 ASP A CA 1
ATOM 949 C C . ASP A 1 118 ? 9.221 -8.892 5.906 1.00 45.78 118 ASP A C 1
ATOM 951 O O . ASP A 1 118 ? 9.125 -8.336 4.811 1.00 45.78 118 ASP A O 1
ATOM 955 N N . LEU A 1 119 ? 10.393 -9.293 6.416 1.00 36.50 119 LEU A N 1
ATOM 956 C CA . LEU A 1 119 ? 11.652 -9.432 5.667 1.00 36.50 119 LEU A CA 1
ATOM 957 C C . LEU A 1 119 ? 11.907 -10.910 5.373 1.00 36.50 119 LEU A C 1
ATOM 959 O O . LEU A 1 119 ? 11.687 -11.726 6.300 1.00 36.50 119 LEU A O 1
#

Foldseek 3Di:
DDPDDPDDDPVQLDAAAAEEEEEDCVPPCPVVVVCVVRHYQYEYEALLPPVDDFDDDPDRYTYDNEHEDPAFDQAAFDDDDPSCVVRGCPRHGGYHHPVVVCVVVVVNDDPHDDDDYDD

Secondary structure (DSSP, 8-state):
------PPPTT-PPPTT-EEEEE--TT--HHHHHHHHTT-EEEEE-SS-TT--SEEETTTEEEE--EE-SS-EEEE-----HHHHHS--TT-EEEE-HHHHHHHTT-TT-----EEE--